Protein AF-A0A9X9BPN7-F1 (afdb_monomer_lite)

pLDDT: mean 73.6, std 15.66, range [36.66, 94.0]

Structure (mmCIF, N/CA/C/O backbone):
data_AF-A0A9X9BPN7-F1
#
_entry.id   AF-A0A9X9BPN7-F1
#
loop_
_atom_site.group_PDB
_atom_site.id
_atom_site.type_symbol
_atom_site.label_atom_id
_atom_site.label_alt_id
_atom_site.label_comp_id
_atom_site.label_asym_id
_atom_site.label_entity_id
_atom_site.label_seq_id
_atom_site.pdbx_PDB_ins_code
_atom_site.Cartn_x
_atom_site.Cartn_y
_atom_site.Cartn_z
_atom_site.occupancy
_atom_site.B_iso_or_equiv
_atom_site.auth_seq_id
_atom_site.auth_comp_id
_atom_site.auth_asym_id
_atom_site.auth_atom_id
_atom_site.pdbx_PDB_model_num
ATOM 1 N N . MET A 1 1 ? 20.445 16.554 -25.442 1.00 36.66 1 MET A N 1
ATOM 2 C CA . MET A 1 1 ? 20.450 15.099 -25.168 1.00 36.66 1 MET A CA 1
ATOM 3 C C . MET A 1 1 ? 19.023 14.685 -24.838 1.00 36.66 1 MET A C 1
ATOM 5 O O . MET A 1 1 ? 18.422 15.382 -24.028 1.00 36.66 1 MET A O 1
ATOM 9 N N . PRO A 1 2 ? 18.430 13.659 -25.471 1.00 40.34 2 PRO A N 1
ATOM 10 C CA . PRO A 1 2 ? 17.093 13.223 -25.084 1.00 40.34 2 PRO A CA 1
ATOM 11 C C . PRO A 1 2 ? 17.157 12.699 -23.647 1.00 40.34 2 PRO A C 1
ATOM 13 O O . PRO A 1 2 ? 18.013 11.876 -23.329 1.00 40.34 2 PRO A O 1
ATOM 16 N N . ALA A 1 3 ? 16.292 13.214 -22.772 1.00 48.56 3 ALA A N 1
ATOM 17 C CA . ALA A 1 3 ? 16.166 12.724 -21.407 1.00 48.56 3 ALA A CA 1
ATOM 18 C C . ALA A 1 3 ? 15.900 11.212 -21.460 1.00 48.56 3 ALA A C 1
ATOM 20 O O . ALA A 1 3 ? 14.893 10.778 -22.027 1.00 48.56 3 ALA A O 1
ATOM 21 N N . ASN A 1 4 ? 16.832 10.409 -20.939 1.00 60.38 4 ASN A N 1
ATOM 22 C CA . ASN A 1 4 ? 16.672 8.962 -20.865 1.00 60.38 4 ASN A CA 1
ATOM 23 C C . ASN A 1 4 ? 15.369 8.675 -20.115 1.00 60.38 4 ASN A C 1
ATOM 25 O O . ASN A 1 4 ? 15.245 9.011 -18.939 1.00 60.38 4 ASN A O 1
ATOM 29 N N . LYS A 1 5 ? 14.376 8.107 -20.811 1.00 62.16 5 LYS A N 1
ATOM 30 C CA . LYS A 1 5 ? 13.121 7.696 -20.174 1.00 62.16 5 LYS A CA 1
ATOM 31 C C . LYS A 1 5 ? 13.469 6.727 -19.034 1.00 62.16 5 LYS A C 1
ATOM 33 O O . LYS A 1 5 ? 14.235 5.794 -19.297 1.00 62.16 5 LYS A O 1
ATOM 38 N N . PRO A 1 6 ? 12.948 6.941 -17.814 1.00 66.62 6 PRO A N 1
ATOM 39 C CA . PRO A 1 6 ? 13.287 6.108 -16.671 1.00 66.62 6 PRO A CA 1
ATOM 40 C C . PRO A 1 6 ? 12.931 4.641 -16.940 1.00 66.62 6 PRO A C 1
ATOM 42 O O . PRO A 1 6 ? 11.978 4.329 -17.661 1.00 66.62 6 PRO A O 1
ATOM 45 N N . THR A 1 7 ? 13.736 3.725 -16.405 1.00 73.38 7 THR A N 1
ATOM 46 C CA . THR A 1 7 ? 13.425 2.290 -16.447 1.00 73.38 7 THR A CA 1
ATOM 47 C C . THR A 1 7 ? 12.286 1.968 -15.475 1.00 73.38 7 THR A C 1
ATOM 49 O O . THR A 1 7 ? 12.053 2.709 -14.523 1.00 73.38 7 THR A O 1
ATOM 52 N N . ALA A 1 8 ? 11.598 0.836 -15.672 1.00 73.12 8 ALA A N 1
ATOM 53 C CA . ALA A 1 8 ? 10.559 0.367 -14.742 1.00 73.12 8 ALA A CA 1
ATOM 54 C C . ALA A 1 8 ? 11.081 0.285 -13.296 1.00 73.12 8 ALA A C 1
ATOM 56 O O . ALA A 1 8 ? 10.390 0.640 -12.351 1.00 73.12 8 ALA A O 1
ATOM 57 N N . GLU A 1 9 ? 12.345 -0.110 -13.135 1.00 75.31 9 GLU A N 1
ATOM 58 C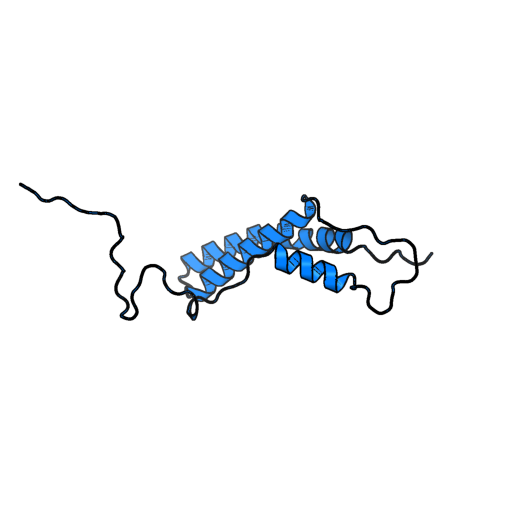 CA . GLU A 1 9 ? 13.014 -0.183 -11.837 1.00 75.31 9 GLU A CA 1
ATOM 59 C C . GLU A 1 9 ? 13.142 1.187 -11.173 1.00 75.31 9 GLU A C 1
ATOM 61 O O . GLU A 1 9 ? 12.859 1.344 -9.987 1.00 75.31 9 GLU A O 1
ATOM 66 N N . GLN A 1 10 ? 13.549 2.195 -11.947 1.00 76.44 10 GLN A N 1
ATOM 67 C CA . GLN A 1 10 ? 13.669 3.563 -11.463 1.00 76.44 10 GLN A CA 1
ATOM 68 C C . GLN A 1 10 ? 12.298 4.127 -11.080 1.00 76.44 10 GLN A C 1
ATOM 70 O O . GLN A 1 10 ? 12.174 4.717 -10.009 1.00 76.44 10 GLN A O 1
ATOM 75 N N . GLU A 1 11 ? 11.263 3.898 -11.894 1.00 80.56 11 GLU A N 1
ATOM 76 C CA . GLU A 1 11 ? 9.893 4.320 -11.573 1.00 80.56 11 GLU A CA 1
ATOM 77 C C . GLU A 1 11 ? 9.371 3.649 -10.293 1.00 80.56 11 GLU A C 1
ATOM 79 O O . GLU A 1 11 ? 8.850 4.334 -9.409 1.00 80.56 11 GLU A O 1
ATOM 84 N N . LEU A 1 12 ? 9.580 2.337 -10.135 1.00 82.25 12 LEU A N 1
ATOM 85 C CA . LEU A 1 12 ? 9.167 1.595 -8.942 1.00 82.25 12 LEU A CA 1
ATOM 86 C C . LEU A 1 12 ? 9.907 2.072 -7.684 1.00 82.25 12 LEU A C 1
ATOM 88 O O . LEU A 1 12 ? 9.266 2.344 -6.668 1.00 82.25 12 LEU A O 1
ATOM 92 N N . ARG A 1 13 ? 11.228 2.282 -7.747 1.00 83.06 13 ARG A N 1
ATOM 93 C CA . ARG A 1 13 ? 12.016 2.805 -6.613 1.00 83.06 13 ARG A CA 1
ATOM 94 C C . ARG A 1 13 ? 11.618 4.228 -6.218 1.00 83.06 13 ARG A C 1
ATOM 96 O O . ARG A 1 13 ? 11.564 4.541 -5.025 1.00 83.06 13 ARG A O 1
ATOM 103 N N . ILE A 1 14 ? 11.328 5.092 -7.194 1.00 84.56 14 ILE A N 1
ATOM 104 C CA . ILE A 1 14 ? 10.810 6.444 -6.934 1.00 84.56 14 ILE A CA 1
ATOM 105 C C . ILE A 1 14 ? 9.448 6.338 -6.241 1.00 84.56 14 ILE A C 1
ATOM 107 O O . ILE A 1 14 ? 9.239 6.982 -5.209 1.00 84.56 14 ILE A O 1
ATOM 111 N N . SER A 1 15 ? 8.564 5.473 -6.749 1.00 84.06 15 SER A N 1
ATOM 112 C CA . SER A 1 15 ? 7.230 5.256 -6.186 1.00 84.06 15 SER A CA 1
ATOM 113 C C . SER A 1 15 ? 7.268 4.719 -4.752 1.00 84.06 15 SER A C 1
ATOM 115 O O . SER A 1 15 ? 6.463 5.145 -3.940 1.00 84.06 15 SER A O 1
ATOM 117 N N . ALA A 1 16 ? 8.249 3.895 -4.375 1.00 87.69 16 ALA A N 1
ATOM 118 C CA . ALA A 1 16 ? 8.359 3.328 -3.026 1.00 87.69 16 ALA A CA 1
ATOM 119 C C . ALA A 1 16 ? 8.530 4.384 -1.913 1.00 87.69 16 ALA A C 1
ATOM 121 O O . ALA A 1 16 ? 8.167 4.165 -0.755 1.00 87.69 16 ALA A O 1
ATOM 122 N N . THR A 1 17 ? 9.091 5.552 -2.243 1.00 87.38 17 THR A N 1
ATOM 123 C CA . THR A 1 17 ? 9.411 6.600 -1.263 1.00 87.38 17 THR A CA 1
ATOM 124 C C . THR A 1 17 ? 8.175 7.220 -0.593 1.00 87.38 17 THR A C 1
ATOM 126 O O . THR A 1 17 ? 8.157 7.268 0.640 1.00 87.38 17 THR A O 1
ATOM 129 N N . PRO A 1 18 ? 7.147 7.701 -1.323 1.00 90.38 18 PRO A N 1
ATOM 130 C CA . PRO A 1 18 ? 5.913 8.180 -0.702 1.00 90.38 18 PRO A CA 1
ATOM 131 C C . PRO A 1 18 ? 5.182 7.088 0.091 1.00 90.38 18 PRO A C 1
ATOM 133 O O . PRO A 1 18 ? 4.730 7.377 1.196 1.00 90.38 18 PRO A O 1
ATOM 136 N N . TYR A 1 19 ? 5.142 5.837 -0.387 1.00 89.94 19 TYR A N 1
ATOM 137 C CA . TYR A 1 19 ? 4.502 4.736 0.353 1.00 89.94 19 TYR A CA 1
ATOM 138 C C . TYR A 1 19 ? 5.172 4.490 1.704 1.00 89.94 19 TYR A C 1
ATOM 140 O O . TYR A 1 19 ? 4.490 4.428 2.723 1.00 89.94 19 TYR A O 1
ATOM 148 N N . ARG A 1 20 ? 6.510 4.483 1.757 1.00 90.50 20 ARG A N 1
ATOM 149 C CA . ARG A 1 20 ? 7.240 4.363 3.027 1.00 90.50 20 ARG A CA 1
ATOM 150 C C . ARG A 1 20 ? 6.907 5.488 4.013 1.00 90.50 20 ARG A C 1
ATOM 152 O O . ARG A 1 20 ? 6.848 5.242 5.213 1.00 90.50 20 ARG A O 1
ATOM 159 N N . LYS A 1 21 ? 6.702 6.716 3.524 1.00 90.38 21 LYS A N 1
ATOM 160 C CA . LYS A 1 21 ? 6.307 7.860 4.366 1.00 90.38 21 LYS A CA 1
ATOM 161 C C . LYS A 1 21 ? 4.857 7.757 4.854 1.00 90.38 21 LYS A C 1
ATOM 163 O O . LYS A 1 21 ? 4.557 8.293 5.913 1.00 90.38 21 LYS A O 1
ATOM 168 N N . ALA A 1 22 ? 3.988 7.078 4.106 1.00 90.25 22 ALA A N 1
ATOM 169 C CA . ALA A 1 22 ? 2.570 6.931 4.423 1.00 90.25 22 ALA A CA 1
ATOM 170 C C . ALA A 1 22 ? 2.267 5.842 5.469 1.00 90.25 22 ALA A C 1
ATOM 172 O O . ALA A 1 22 ? 1.233 5.931 6.121 1.00 90.25 22 ALA A O 1
ATOM 173 N N . ILE A 1 23 ? 3.155 4.856 5.676 1.00 91.12 23 ILE A N 1
ATOM 174 C CA . ILE A 1 23 ? 2.918 3.731 6.608 1.00 91.12 23 ILE A CA 1
ATOM 175 C C . ILE A 1 23 ? 2.567 4.220 8.019 1.00 91.12 23 ILE A C 1
ATOM 177 O O . ILE A 1 23 ? 1.526 3.848 8.548 1.00 91.12 23 ILE A O 1
ATOM 181 N N . LYS A 1 24 ? 3.395 5.089 8.611 1.00 91.50 24 LYS A N 1
ATOM 182 C CA . LYS A 1 24 ? 3.184 5.560 9.988 1.00 91.50 24 LYS A CA 1
ATOM 183 C C . LYS A 1 24 ? 1.869 6.354 10.151 1.00 91.50 24 LYS A C 1
ATOM 185 O O . LYS A 1 24 ? 1.105 6.012 11.048 1.00 91.50 24 LYS A O 1
ATOM 190 N N . PRO A 1 25 ? 1.544 7.339 9.287 1.00 93.75 25 PRO A N 1
ATOM 191 C CA . PRO A 1 25 ? 0.230 7.985 9.309 1.00 93.75 25 PRO A CA 1
ATOM 192 C C . PRO A 1 25 ? -0.946 7.008 9.182 1.00 93.75 25 PRO A C 1
ATOM 194 O O . PRO A 1 25 ? -1.947 7.172 9.870 1.00 93.75 25 PRO A O 1
ATOM 197 N N . LEU A 1 26 ? -0.838 5.980 8.332 1.00 92.75 26 LEU A N 1
ATOM 198 C CA . LEU A 1 26 ? -1.897 4.979 8.172 1.00 92.75 26 LEU A CA 1
ATOM 199 C C . LEU A 1 26 ? -2.072 4.117 9.432 1.00 92.75 26 LEU A C 1
ATOM 201 O O . LEU A 1 26 ? -3.203 3.833 9.819 1.00 92.75 26 LEU A O 1
ATOM 205 N N . GLU A 1 27 ? -0.979 3.741 10.098 1.00 92.19 27 GLU A N 1
ATOM 206 C CA . GLU A 1 27 ? -1.020 3.026 11.381 1.00 92.19 27 GLU A CA 1
ATOM 207 C C . GLU A 1 27 ? -1.662 3.889 12.484 1.00 92.19 27 GLU A C 1
ATOM 209 O O . GLU A 1 27 ? -2.508 3.406 13.237 1.00 92.19 27 GLU A O 1
ATOM 214 N N . GLU A 1 28 ? -1.348 5.186 12.540 1.00 94.00 28 GLU A N 1
ATOM 215 C CA . GLU A 1 28 ? -1.990 6.134 13.463 1.00 94.00 28 GLU A CA 1
ATOM 216 C C . GLU A 1 28 ? -3.496 6.292 13.173 1.00 94.00 28 GLU A C 1
ATOM 218 O O . GLU A 1 28 ? -4.315 6.308 14.099 1.00 94.00 28 GLU A O 1
ATOM 223 N N . MET A 1 29 ? -3.883 6.343 11.893 1.00 92.19 29 MET A N 1
ATOM 224 C CA . MET A 1 29 ? -5.289 6.361 11.475 1.00 92.19 29 MET A CA 1
ATOM 225 C C . MET A 1 29 ? -6.023 5.079 11.873 1.00 92.19 29 MET A C 1
ATOM 227 O O . MET A 1 29 ? -7.156 5.162 12.342 1.00 92.19 29 MET A O 1
ATOM 231 N N . LEU A 1 30 ? -5.389 3.910 11.736 1.00 92.06 30 LEU A N 1
ATOM 232 C CA . LEU A 1 30 ? -5.964 2.629 12.150 1.00 92.06 30 LEU A CA 1
ATOM 233 C C . LEU A 1 30 ? -6.246 2.608 13.657 1.00 92.06 30 LEU A C 1
ATOM 235 O O . LEU A 1 30 ? -7.351 2.259 14.071 1.00 92.06 30 LEU A O 1
ATOM 239 N N . VAL A 1 31 ? -5.289 3.051 14.479 1.00 93.94 31 VAL A N 1
ATOM 240 C CA . VAL A 1 31 ? -5.473 3.151 15.937 1.00 93.94 31 VAL A CA 1
ATOM 241 C C . VAL A 1 31 ? -6.631 4.092 16.282 1.00 93.94 31 VAL A C 1
ATOM 243 O O . VAL A 1 31 ? -7.457 3.772 17.140 1.00 93.94 31 VAL A O 1
ATOM 246 N N . SER A 1 32 ? -6.728 5.235 15.599 1.00 92.19 32 SER A N 1
ATOM 247 C CA . SER A 1 32 ? -7.834 6.178 15.789 1.00 92.19 32 SER A CA 1
ATOM 248 C C . SER A 1 32 ? -9.184 5.577 15.382 1.00 92.19 32 SER A C 1
ATOM 250 O O . SER A 1 32 ? -10.147 5.670 16.142 1.00 92.19 32 SER A O 1
ATOM 252 N N . ALA A 1 33 ? -9.250 4.898 14.234 1.00 90.94 33 ALA A N 1
ATOM 253 C CA . ALA A 1 33 ? -10.459 4.250 13.729 1.00 90.94 33 ALA A CA 1
ATOM 254 C C . ALA A 1 33 ? -10.969 3.159 14.684 1.00 90.94 33 ALA A C 1
ATOM 256 O O . ALA A 1 33 ? -12.168 3.102 14.961 1.00 90.94 33 ALA A O 1
ATOM 257 N N . ILE A 1 34 ? -10.063 2.348 15.243 1.00 90.31 34 ILE A N 1
ATOM 258 C CA . ILE A 1 34 ? -10.390 1.340 16.262 1.00 90.31 34 ILE A CA 1
ATOM 259 C C . ILE A 1 34 ? -10.923 2.019 17.529 1.00 90.31 34 ILE A C 1
ATOM 261 O O . ILE A 1 34 ? -11.976 1.639 18.036 1.00 90.31 34 ILE A O 1
ATOM 265 N N . ARG A 1 35 ? -10.240 3.062 18.023 1.00 93.62 35 ARG A N 1
ATOM 266 C CA . ARG A 1 35 ? -10.647 3.789 19.238 1.00 93.62 35 ARG A CA 1
ATOM 267 C C . ARG A 1 35 ? -12.010 4.470 19.092 1.00 93.62 35 ARG A C 1
ATOM 269 O O . ARG A 1 35 ? -12.770 4.527 20.054 1.00 93.62 35 ARG A O 1
ATOM 276 N N . CYS A 1 36 ? -12.304 5.004 17.911 1.00 93.38 36 CYS A N 1
ATOM 277 C CA . CYS A 1 36 ? -13.556 5.692 17.600 1.00 93.38 36 CYS A CA 1
ATOM 278 C C . CYS A 1 36 ? -14.691 4.738 17.192 1.00 93.38 36 CYS A C 1
ATOM 280 O O . CYS A 1 36 ? -15.798 5.208 16.941 1.00 93.38 36 CYS A O 1
ATOM 282 N N . GLY A 1 37 ? -14.438 3.426 17.107 1.00 90.56 37 GLY A N 1
ATOM 283 C CA . GLY A 1 37 ? -15.456 2.436 16.753 1.00 90.56 37 GLY A CA 1
ATOM 284 C C . GLY A 1 37 ? -15.956 2.559 15.312 1.00 90.56 37 GLY A C 1
ATOM 285 O O . GLY A 1 37 ? -17.152 2.422 15.061 1.00 90.56 37 GLY A O 1
ATOM 286 N N . TYR A 1 38 ? -15.066 2.859 14.362 1.00 91.25 38 TYR A N 1
ATOM 287 C CA . TYR A 1 38 ? -15.431 2.914 12.945 1.00 91.25 38 TYR A CA 1
ATOM 288 C C . TYR A 1 38 ? -15.903 1.540 12.437 1.00 91.25 38 TYR A C 1
ATOM 290 O O . TYR A 1 38 ? -15.553 0.512 13.021 1.00 91.25 38 TYR A O 1
ATOM 298 N N . PRO A 1 39 ? -16.682 1.491 11.338 1.00 91.31 39 PRO A N 1
ATOM 299 C CA . PRO A 1 39 ? -17.157 0.230 10.781 1.00 91.31 39 PRO A CA 1
ATOM 300 C C . PRO A 1 39 ? -16.016 -0.761 10.516 1.00 91.31 39 PRO A C 1
ATOM 302 O O . PRO A 1 39 ? -14.967 -0.386 9.992 1.00 91.31 39 PRO A O 1
ATOM 305 N N . GLU A 1 40 ? -16.251 -2.042 10.801 1.00 85.62 40 GLU A N 1
ATOM 306 C CA . GLU A 1 40 ? -15.260 -3.122 10.650 1.00 85.62 40 GLU A CA 1
ATOM 307 C C . GLU A 1 40 ? -14.685 -3.199 9.222 1.00 85.62 40 GLU A C 1
ATOM 309 O O . GLU A 1 40 ? -13.497 -3.438 9.019 1.00 85.62 40 GLU A O 1
ATOM 314 N N . GLU A 1 41 ? -15.508 -2.922 8.206 1.00 86.31 41 GLU A N 1
ATOM 315 C CA . GLU A 1 41 ? -15.067 -2.856 6.809 1.00 86.31 41 GLU A CA 1
ATOM 316 C C . GLU A 1 41 ? -14.021 -1.756 6.578 1.00 86.31 41 GLU A C 1
ATOM 318 O O . GLU A 1 41 ? -13.039 -1.985 5.873 1.00 86.31 41 GLU A O 1
ATOM 323 N N . HIS A 1 42 ? -14.180 -0.597 7.223 1.00 88.50 42 HIS A N 1
ATOM 324 C CA . HIS A 1 42 ? -13.226 0.503 7.129 1.00 88.50 42 HIS A CA 1
ATOM 325 C C . HIS A 1 42 ? -11.897 0.163 7.817 1.00 88.50 42 HIS A C 1
ATOM 327 O O . HIS A 1 42 ? -10.833 0.440 7.266 1.00 88.50 42 HIS A O 1
ATOM 333 N N . ILE A 1 43 ? -11.947 -0.494 8.979 1.00 89.19 43 ILE A N 1
ATOM 334 C CA . ILE A 1 43 ? -10.752 -0.972 9.694 1.00 89.19 43 ILE A CA 1
ATOM 335 C C . ILE A 1 43 ? -9.978 -1.965 8.814 1.00 89.19 43 ILE A C 1
ATOM 337 O O . ILE A 1 43 ? -8.789 -1.774 8.567 1.00 89.19 43 ILE A O 1
ATOM 341 N N . HIS A 1 44 ? -10.664 -2.951 8.227 1.00 87.62 44 HIS A N 1
ATOM 342 C CA . HIS A 1 44 ? -10.043 -3.913 7.311 1.00 87.62 44 HIS A CA 1
ATOM 343 C C . HIS A 1 44 ? -9.469 -3.270 6.038 1.00 87.62 44 HIS A C 1
ATOM 345 O O . HIS A 1 44 ? -8.479 -3.759 5.489 1.00 87.62 44 HIS A O 1
ATOM 351 N N . MET A 1 45 ? -10.088 -2.199 5.528 1.00 88.94 45 MET A N 1
ATOM 352 C CA . MET A 1 45 ? -9.525 -1.431 4.413 1.00 88.94 45 MET A CA 1
ATOM 353 C C . MET A 1 45 ? -8.222 -0.734 4.813 1.00 88.94 45 MET A C 1
ATOM 355 O O . MET A 1 45 ? -7.268 -0.764 4.038 1.00 88.94 45 MET A O 1
ATOM 359 N N . LEU A 1 46 ? -8.163 -0.136 6.008 1.00 89.94 46 LEU A N 1
ATOM 360 C CA . LEU A 1 46 ? -6.951 0.512 6.513 1.00 89.94 46 LEU A CA 1
ATOM 361 C C . LEU A 1 46 ? -5.819 -0.497 6.729 1.00 89.94 46 LEU A C 1
ATOM 363 O O . LEU A 1 46 ? -4.706 -0.254 6.271 1.00 89.94 46 LEU A O 1
ATOM 367 N N . GLU A 1 47 ? -6.103 -1.651 7.335 1.00 89.25 47 GLU A N 1
ATOM 368 C CA . GLU A 1 47 ? -5.130 -2.745 7.474 1.00 89.25 47 GLU A CA 1
ATOM 369 C C . GLU A 1 47 ? -4.586 -3.188 6.114 1.00 89.25 47 GLU A C 1
ATOM 371 O O . GLU A 1 47 ? -3.377 -3.301 5.920 1.00 89.25 47 GLU A O 1
ATOM 376 N N . HIS A 1 48 ? -5.473 -3.375 5.134 1.00 89.88 48 HIS A N 1
ATOM 377 C CA . HIS A 1 48 ? -5.060 -3.746 3.790 1.00 89.88 48 HIS A CA 1
ATOM 378 C C . HIS A 1 48 ? -4.175 -2.681 3.129 1.00 89.88 48 HIS A C 1
ATOM 380 O O . HIS A 1 48 ? -3.162 -3.016 2.518 1.00 89.88 48 HIS A O 1
ATOM 386 N N . LEU A 1 49 ? -4.530 -1.401 3.262 1.00 89.88 49 LEU A N 1
ATOM 387 C CA . LEU A 1 49 ? -3.735 -0.292 2.731 1.00 89.88 49 LEU A CA 1
ATOM 388 C C . LEU A 1 49 ? -2.343 -0.227 3.367 1.00 89.88 49 LEU A C 1
ATOM 390 O O . LEU A 1 49 ? -1.375 0.062 2.664 1.00 89.88 49 LEU A O 1
ATOM 394 N N . ILE A 1 50 ? -2.227 -0.526 4.664 1.00 90.81 50 ILE A N 1
ATOM 395 C CA . ILE A 1 50 ? -0.937 -0.609 5.361 1.00 90.81 50 ILE A CA 1
ATOM 396 C C . ILE A 1 50 ? -0.084 -1.738 4.773 1.00 90.81 50 ILE A C 1
ATOM 398 O O . ILE A 1 50 ? 1.084 -1.511 4.461 1.00 90.81 50 ILE A O 1
ATOM 402 N N . GLU A 1 51 ? -0.658 -2.925 4.565 1.00 89.00 51 GLU A N 1
ATOM 403 C CA . GLU A 1 51 ? 0.055 -4.066 3.973 1.00 89.00 51 GLU A CA 1
ATOM 404 C C . GLU A 1 51 ? 0.508 -3.785 2.533 1.00 89.00 51 GLU A C 1
ATOM 406 O O . GLU A 1 51 ? 1.656 -4.053 2.174 1.00 89.00 51 GLU A O 1
ATOM 411 N N . VAL A 1 52 ? -0.344 -3.156 1.716 1.00 89.19 52 VAL A N 1
ATOM 412 C CA . VAL A 1 52 ? 0.042 -2.697 0.372 1.00 89.19 52 VAL A CA 1
ATOM 413 C C . VAL A 1 52 ? 1.176 -1.675 0.456 1.00 89.19 52 VAL A C 1
ATOM 415 O O . VAL A 1 52 ? 2.154 -1.781 -0.282 1.00 89.19 52 VAL A O 1
ATOM 418 N N . ALA A 1 53 ? 1.093 -0.703 1.367 1.00 88.69 53 ALA A N 1
ATOM 419 C CA . ALA A 1 53 ? 2.128 0.315 1.516 1.00 88.69 53 ALA A CA 1
ATOM 420 C C . ALA A 1 53 ? 3.475 -0.269 1.964 1.00 88.69 53 ALA A C 1
ATOM 422 O O . ALA A 1 53 ? 4.516 0.163 1.465 1.00 88.69 53 ALA A O 1
ATOM 423 N N . LYS A 1 54 ? 3.463 -1.272 2.850 1.00 89.06 54 LYS A N 1
ATOM 424 C CA . LYS A 1 54 ? 4.654 -2.031 3.255 1.00 89.06 54 LYS A CA 1
ATOM 425 C C . LYS A 1 54 ? 5.252 -2.784 2.065 1.00 89.06 54 LYS A C 1
ATOM 427 O O . LYS A 1 54 ? 6.427 -2.579 1.770 1.00 89.06 54 LYS A O 1
ATOM 432 N N . ALA A 1 55 ? 4.440 -3.538 1.322 1.00 86.12 55 ALA A N 1
ATOM 433 C CA . ALA A 1 55 ? 4.887 -4.282 0.143 1.00 86.12 55 ALA A CA 1
ATOM 434 C C . ALA A 1 55 ? 5.495 -3.371 -0.941 1.00 86.12 55 ALA A C 1
ATOM 436 O O . ALA A 1 55 ? 6.559 -3.662 -1.483 1.00 86.12 55 ALA A O 1
ATOM 437 N N . VAL A 1 56 ? 4.875 -2.220 -1.225 1.00 86.38 56 VAL A N 1
ATOM 438 C CA . VAL A 1 56 ? 5.404 -1.257 -2.208 1.00 86.38 56 VAL A CA 1
ATOM 439 C C . VAL A 1 56 ? 6.678 -0.572 -1.702 1.00 86.38 56 VAL A C 1
ATOM 441 O O . VAL A 1 56 ? 7.587 -0.291 -2.484 1.00 86.38 56 VAL A O 1
ATOM 444 N N . ALA A 1 57 ? 6.791 -0.315 -0.395 1.00 86.81 57 ALA A N 1
ATOM 445 C CA . ALA A 1 57 ? 8.001 0.261 0.186 1.00 86.81 57 ALA A CA 1
ATOM 446 C C . ALA A 1 57 ? 9.229 -0.661 0.033 1.00 86.81 57 ALA A C 1
ATOM 448 O O . ALA A 1 57 ? 10.352 -0.158 -0.088 1.00 86.81 57 ALA A O 1
ATOM 449 N N . GLU A 1 58 ? 9.031 -1.983 -0.021 1.00 85.44 58 GLU A N 1
ATOM 450 C CA . GLU A 1 58 ? 10.105 -2.965 -0.237 1.00 85.44 58 GLU A CA 1
ATOM 451 C C . GLU A 1 58 ? 10.762 -2.866 -1.620 1.00 85.44 58 GLU A C 1
ATOM 453 O O . GLU A 1 58 ? 11.923 -3.254 -1.767 1.00 85.44 58 GLU A O 1
ATOM 458 N N . PHE A 1 59 ? 10.099 -2.273 -2.623 1.00 82.94 59 PHE A N 1
ATOM 459 C CA . PHE A 1 59 ? 10.688 -2.056 -3.955 1.00 82.94 59 PHE A CA 1
ATOM 460 C C . PHE A 1 59 ? 11.949 -1.185 -3.934 1.00 82.94 59 PHE A C 1
ATOM 462 O O . PHE A 1 59 ? 12.694 -1.144 -4.911 1.00 82.94 59 PHE A O 1
ATOM 469 N N . LYS A 1 60 ? 12.215 -0.480 -2.828 1.00 75.94 60 LYS A N 1
ATOM 470 C CA . LYS A 1 60 ? 13.444 0.298 -2.649 1.00 75.94 60 LYS A CA 1
ATOM 471 C C . LYS A 1 60 ? 14.672 -0.570 -2.357 1.00 75.94 60 LYS A C 1
ATOM 473 O O . LYS A 1 60 ? 15.784 -0.141 -2.656 1.00 75.94 60 LYS A O 1
ATOM 478 N N . THR A 1 61 ? 14.483 -1.725 -1.725 1.00 70.44 61 THR A N 1
ATOM 479 C CA . THR A 1 61 ? 15.568 -2.549 -1.163 1.00 70.44 61 THR A CA 1
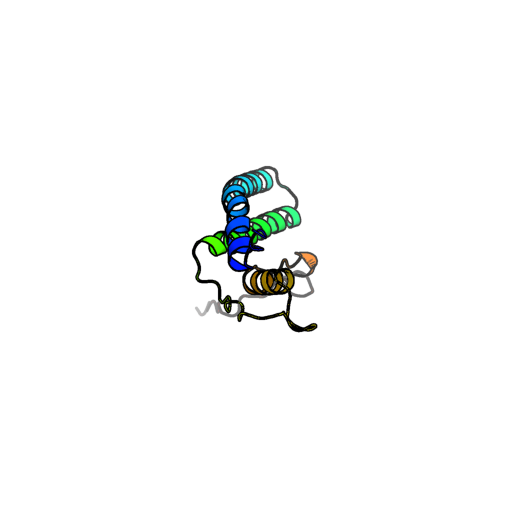ATOM 480 C C . THR A 1 61 ? 15.664 -3.938 -1.775 1.00 70.44 61 THR A C 1
ATOM 482 O O . THR A 1 61 ? 16.711 -4.562 -1.651 1.00 70.44 61 THR A O 1
ATOM 485 N N . ARG A 1 62 ? 14.599 -4.436 -2.409 1.00 69.38 62 ARG A N 1
ATOM 486 C CA . ARG A 1 62 ? 14.603 -5.740 -3.077 1.00 69.38 62 ARG A CA 1
ATOM 487 C C . ARG A 1 62 ? 15.206 -5.670 -4.475 1.00 69.38 62 ARG A C 1
ATOM 489 O O . ARG A 1 62 ? 14.979 -4.706 -5.207 1.00 69.38 62 ARG A O 1
ATOM 496 N N . ASP A 1 63 ? 15.879 -6.751 -4.857 1.00 65.19 63 ASP A N 1
ATOM 497 C CA . ASP A 1 63 ? 16.226 -7.011 -6.249 1.00 65.19 63 ASP A CA 1
ATOM 498 C C . ASP A 1 63 ? 14.940 -7.289 -7.030 1.00 65.19 63 ASP A C 1
ATOM 500 O O . ASP A 1 63 ? 14.261 -8.300 -6.834 1.00 65.19 63 ASP A O 1
ATOM 504 N N . LEU A 1 64 ? 14.566 -6.338 -7.883 1.00 66.50 64 LEU A N 1
ATOM 505 C CA . LEU A 1 64 ? 13.404 -6.469 -8.749 1.00 66.50 64 LEU A CA 1
ATOM 506 C C . LEU A 1 64 ? 13.806 -7.306 -9.974 1.00 66.50 64 LEU A C 1
ATOM 508 O O . LEU A 1 64 ? 14.836 -7.009 -10.582 1.00 66.50 64 LEU A O 1
ATOM 512 N N . PRO A 1 65 ? 13.016 -8.320 -10.380 1.00 63.69 65 PRO A N 1
ATOM 513 C CA . PRO A 1 65 ? 13.322 -9.176 -11.527 1.00 63.69 65 PRO A CA 1
ATOM 514 C C . PRO A 1 65 ? 13.089 -8.424 -12.850 1.00 63.69 65 PRO A C 1
ATOM 516 O O . PRO A 1 65 ? 12.181 -8.724 -13.622 1.00 63.69 65 PRO A O 1
ATOM 519 N N . ILE A 1 66 ? 13.889 -7.391 -13.108 1.00 63.34 66 ILE A N 1
ATOM 520 C CA . ILE A 1 66 ? 13.739 -6.503 -14.258 1.00 63.34 66 ILE A CA 1
ATOM 521 C C . ILE A 1 66 ? 14.819 -6.847 -15.270 1.00 63.34 66 ILE A C 1
ATOM 523 O O . ILE A 1 66 ? 15.996 -6.547 -15.093 1.00 63.34 66 ILE A O 1
ATOM 527 N N . VAL A 1 67 ? 14.401 -7.462 -16.376 1.00 60.31 67 VAL A N 1
ATOM 528 C CA . VAL A 1 67 ? 15.300 -7.725 -17.503 1.00 60.31 67 VAL A CA 1
ATOM 529 C C . VAL A 1 67 ? 15.705 -6.382 -18.131 1.00 60.31 67 VAL A C 1
ATOM 531 O O . VAL A 1 67 ? 14.816 -5.634 -18.571 1.00 60.31 67 VAL A O 1
ATOM 534 N N . PRO A 1 68 ? 17.011 -6.055 -18.205 1.00 60.03 68 PRO A N 1
ATOM 535 C CA . PRO A 1 68 ? 17.476 -4.817 -18.817 1.00 60.03 68 PRO A CA 1
ATOM 536 C C . PRO A 1 68 ? 17.025 -4.740 -20.281 1.00 60.03 68 PRO A C 1
ATOM 538 O O . PRO A 1 68 ? 16.984 -5.741 -21.000 1.00 60.03 68 PRO A O 1
ATOM 541 N N . ARG A 1 69 ? 16.649 -3.538 -20.738 1.00 60.12 69 ARG A N 1
ATOM 542 C CA . ARG A 1 69 ? 16.236 -3.327 -22.133 1.00 60.12 69 ARG A CA 1
ATOM 543 C C . ARG A 1 69 ? 17.388 -3.697 -23.069 1.00 60.12 69 ARG A C 1
ATOM 545 O O . ARG A 1 69 ? 18.466 -3.118 -22.966 1.00 60.12 69 ARG A O 1
ATOM 552 N N . LYS A 1 70 ? 17.139 -4.607 -24.016 1.00 58.41 70 LYS A N 1
ATOM 553 C CA . LYS A 1 70 ? 18.050 -4.820 -25.147 1.00 58.41 70 LYS A CA 1
ATOM 554 C C . LYS A 1 70 ? 18.124 -3.529 -25.968 1.00 58.41 70 LYS A C 1
ATOM 556 O O . LYS A 1 70 ? 17.099 -2.889 -26.205 1.00 58.41 70 LYS A O 1
ATOM 561 N N . SER A 1 71 ? 19.328 -3.137 -26.374 1.00 51.09 71 SER A N 1
ATOM 562 C CA . SER A 1 71 ? 19.544 -1.985 -27.250 1.00 51.09 71 SER A CA 1
ATOM 563 C C . SER A 1 71 ? 18.873 -2.235 -28.606 1.00 51.09 71 SER A C 1
ATOM 565 O O . SER A 1 71 ? 19.147 -3.226 -29.276 1.00 51.09 71 SER A O 1
ATOM 567 N N . GLY A 1 72 ? 17.945 -1.359 -28.999 1.00 63.41 72 GLY A N 1
ATOM 568 C CA . GLY A 1 72 ? 17.207 -1.479 -30.258 1.00 63.41 72 GLY A CA 1
ATOM 569 C C . GLY A 1 72 ? 15.869 -0.742 -30.248 1.00 63.41 72 GLY A C 1
ATOM 570 O O . GLY A 1 72 ? 15.399 -0.279 -29.206 1.00 63.41 72 GLY A O 1
ATOM 571 N N . ARG A 1 73 ? 15.242 -0.620 -31.426 1.00 59.47 73 ARG A N 1
ATOM 572 C CA . ARG A 1 73 ? 13.862 -0.130 -31.542 1.00 59.47 73 ARG A CA 1
ATOM 573 C C . ARG A 1 73 ? 12.929 -1.174 -30.905 1.00 59.47 73 ARG A C 1
ATOM 575 O O . ARG A 1 73 ? 13.011 -2.332 -31.313 1.00 59.47 73 ARG A O 1
ATOM 582 N N . PRO A 1 74 ? 12.057 -0.797 -29.949 1.00 62.69 74 PRO A N 1
ATOM 583 C CA . PRO A 1 74 ? 11.058 -1.713 -29.405 1.00 62.69 74 PRO A CA 1
ATOM 584 C C . PRO A 1 74 ? 10.219 -2.297 -30.541 1.00 62.69 74 PRO A C 1
ATOM 586 O O . PRO A 1 74 ? 9.825 -1.561 -31.455 1.00 62.69 74 PRO A O 1
ATOM 589 N N . ARG A 1 75 ? 9.953 -3.602 -30.500 1.00 67.06 75 ARG A N 1
ATOM 590 C CA . ARG A 1 75 ? 8.977 -4.216 -31.401 1.00 67.06 75 ARG A CA 1
ATOM 591 C C . ARG A 1 75 ? 7.593 -3.663 -31.062 1.00 67.06 75 ARG A C 1
ATOM 593 O O . ARG A 1 75 ? 7.347 -3.235 -29.936 1.00 67.06 75 ARG A O 1
ATOM 600 N N . LYS A 1 76 ? 6.691 -3.645 -32.047 1.00 67.31 76 LYS A N 1
ATOM 601 C CA . LYS A 1 76 ? 5.332 -3.096 -31.892 1.00 67.31 76 LYS A CA 1
ATOM 602 C C . LYS A 1 76 ? 4.548 -3.780 -30.757 1.00 67.31 76 LYS A C 1
ATOM 604 O O . LYS A 1 76 ? 3.707 -3.130 -30.149 1.00 67.31 76 LYS A O 1
ATOM 609 N N . ASP A 1 77 ? 4.904 -5.026 -30.451 1.00 71.88 77 ASP A N 1
ATOM 610 C CA . ASP A 1 77 ? 4.243 -5.880 -29.460 1.00 71.88 77 ASP A CA 1
ATOM 611 C C . ASP A 1 77 ? 5.053 -6.050 -28.157 1.00 71.88 77 ASP A C 1
ATOM 613 O O . ASP A 1 77 ? 4.687 -6.855 -27.304 1.00 71.88 77 ASP A O 1
ATOM 617 N N . ASP A 1 78 ? 6.168 -5.324 -27.982 1.00 70.62 78 ASP A N 1
ATOM 618 C CA . ASP A 1 78 ? 6.940 -5.408 -26.737 1.00 70.62 78 ASP A CA 1
ATOM 619 C C . ASP A 1 78 ? 6.184 -4.720 -25.579 1.00 70.62 78 ASP A C 1
ATOM 621 O O . ASP A 1 78 ? 5.713 -3.587 -25.741 1.00 70.62 78 ASP A O 1
ATOM 625 N N . PRO A 1 79 ? 6.125 -5.336 -24.381 1.00 72.94 79 PRO A N 1
ATOM 626 C CA . PRO A 1 79 ? 5.428 -4.767 -23.231 1.00 72.94 79 PRO A CA 1
ATOM 627 C C . PRO A 1 79 ? 6.021 -3.415 -22.826 1.00 72.94 79 PRO A C 1
ATOM 629 O O . PRO A 1 79 ? 7.247 -3.230 -22.746 1.00 72.94 79 PRO A O 1
ATOM 632 N N . THR A 1 80 ? 5.142 -2.450 -22.546 1.00 77.56 80 THR A N 1
ATOM 633 C CA . THR A 1 80 ? 5.561 -1.105 -22.159 1.00 77.56 80 THR A CA 1
ATOM 634 C C . THR A 1 80 ? 6.138 -1.093 -20.740 1.00 77.56 80 THR A C 1
ATOM 636 O O . THR A 1 80 ? 5.966 -2.024 -19.955 1.00 77.56 80 THR A O 1
ATOM 639 N N . VAL A 1 81 ? 6.835 -0.010 -20.376 1.00 73.00 81 VAL A N 1
ATOM 640 C CA . VAL A 1 81 ? 7.337 0.189 -19.000 1.00 73.00 81 VAL A CA 1
ATOM 641 C C . VAL A 1 81 ? 6.187 0.124 -17.988 1.00 73.00 81 VAL A C 1
ATOM 643 O O . VAL A 1 81 ? 6.329 -0.508 -16.948 1.00 73.00 81 VAL A O 1
ATOM 646 N N . LYS A 1 82 ? 5.027 0.697 -18.338 1.00 78.94 82 LYS A N 1
ATOM 647 C CA . LYS A 1 82 ? 3.826 0.690 -17.496 1.00 78.94 82 LYS A CA 1
ATOM 648 C C . LYS A 1 82 ? 3.273 -0.717 -17.284 1.00 78.94 82 LYS A C 1
ATOM 650 O O . LYS A 1 82 ? 2.869 -1.029 -16.169 1.00 78.94 82 LYS A O 1
ATOM 655 N N . ASP A 1 83 ? 3.288 -1.551 -18.322 1.00 81.75 83 ASP A N 1
ATOM 656 C CA . ASP A 1 83 ? 2.801 -2.933 -18.234 1.00 81.75 83 ASP A CA 1
ATOM 657 C C . ASP A 1 83 ? 3.687 -3.753 -17.293 1.00 81.75 83 ASP A C 1
ATOM 659 O O . ASP A 1 83 ? 3.179 -4.432 -16.407 1.00 81.75 83 ASP A O 1
ATOM 663 N N . LYS A 1 84 ? 5.012 -3.585 -17.390 1.00 77.12 84 LYS A N 1
ATOM 664 C CA . LYS A 1 84 ? 5.962 -4.238 -16.477 1.00 77.12 84 LYS A CA 1
ATOM 665 C C . LYS A 1 84 ? 5.816 -3.763 -15.031 1.00 77.12 84 LYS A C 1
ATOM 667 O O . LYS A 1 84 ? 5.858 -4.577 -14.116 1.00 77.12 84 LYS A O 1
ATOM 672 N N . CYS A 1 85 ? 5.631 -2.460 -14.807 1.00 79.25 85 CYS A N 1
ATOM 673 C CA . CYS A 1 85 ? 5.370 -1.934 -13.464 1.00 79.25 85 CYS A CA 1
ATOM 674 C C . CYS A 1 85 ? 4.074 -2.513 -12.878 1.00 79.25 85 CYS A C 1
ATOM 676 O O . CYS A 1 85 ? 4.040 -2.839 -11.694 1.00 79.25 85 CYS A O 1
ATOM 678 N N . ARG A 1 86 ? 3.025 -2.666 -13.699 1.00 82.75 86 ARG A N 1
ATOM 679 C CA . ARG A 1 86 ? 1.754 -3.272 -13.283 1.00 82.75 86 ARG A CA 1
ATOM 680 C C . ARG A 1 86 ? 1.922 -4.745 -12.920 1.00 82.75 86 ARG A C 1
ATOM 682 O O . ARG A 1 86 ? 1.469 -5.145 -11.858 1.00 82.75 86 ARG A O 1
ATOM 689 N N . GLU A 1 87 ? 2.604 -5.516 -13.760 1.00 82.94 87 GLU A N 1
ATOM 690 C CA . GLU A 1 87 ? 2.875 -6.936 -13.516 1.00 82.94 87 GLU A CA 1
ATOM 691 C C . GLU A 1 87 ? 3.639 -7.147 -12.200 1.00 82.94 87 GLU A C 1
ATOM 693 O O . GLU A 1 87 ? 3.238 -7.955 -11.363 1.00 82.94 87 GLU A O 1
ATOM 698 N N . ILE A 1 88 ? 4.690 -6.352 -11.963 1.00 81.38 88 ILE A N 1
ATOM 699 C CA . ILE A 1 88 ? 5.458 -6.401 -10.711 1.00 81.38 88 ILE A CA 1
ATOM 700 C C . ILE A 1 88 ? 4.580 -5.996 -9.520 1.00 81.38 88 ILE A C 1
ATOM 702 O O . ILE A 1 88 ? 4.618 -6.642 -8.478 1.00 81.38 88 ILE A O 1
ATOM 706 N N . PHE A 1 89 ? 3.757 -4.957 -9.657 1.00 82.56 89 PHE A N 1
ATOM 707 C CA . PHE A 1 89 ? 2.854 -4.539 -8.587 1.00 82.56 89 PHE A CA 1
ATOM 708 C C . PHE A 1 89 ? 1.844 -5.637 -8.224 1.00 82.56 89 PHE A C 1
ATOM 710 O O . PHE A 1 89 ? 1.684 -5.955 -7.047 1.00 82.56 89 PHE A O 1
ATOM 717 N N . GLU A 1 90 ? 1.191 -6.245 -9.215 1.00 83.94 90 GLU A N 1
ATOM 718 C CA . GLU A 1 90 ? 0.192 -7.299 -9.004 1.00 83.94 90 GLU A CA 1
ATOM 719 C C . GLU A 1 90 ? 0.786 -8.584 -8.415 1.00 83.94 90 GLU A C 1
ATOM 721 O O . GLU A 1 90 ? 0.095 -9.285 -7.677 1.00 83.94 90 GLU A O 1
ATOM 726 N N . ALA A 1 91 ? 2.050 -8.892 -8.717 1.00 80.50 91 ALA A N 1
ATOM 727 C CA . ALA A 1 91 ? 2.743 -10.054 -8.166 1.00 80.50 91 ALA A CA 1
ATOM 728 C C . ALA A 1 91 ? 3.179 -9.862 -6.702 1.00 80.50 91 ALA A C 1
ATOM 730 O O . ALA A 1 91 ? 3.226 -10.830 -5.945 1.00 80.50 91 ALA A O 1
ATOM 731 N N . PHE A 1 92 ? 3.514 -8.632 -6.301 1.00 77.25 92 PHE A N 1
ATOM 732 C CA . PHE A 1 92 ? 4.094 -8.345 -4.983 1.00 77.25 92 PHE A CA 1
ATOM 733 C C . PHE A 1 92 ? 3.098 -7.801 -3.959 1.00 77.25 92 PHE A C 1
ATOM 735 O O . PHE A 1 92 ? 3.338 -7.931 -2.759 1.00 77.25 92 PHE A O 1
ATOM 742 N N . THR A 1 93 ? 2.005 -7.173 -4.395 1.00 80.75 93 THR A N 1
ATOM 743 C CA . THR A 1 93 ? 1.036 -6.568 -3.474 1.00 80.75 93 THR A CA 1
ATOM 744 C C . THR A 1 93 ? -0.131 -7.510 -3.173 1.00 80.75 93 THR A C 1
ATOM 746 O O . THR A 1 93 ? -0.613 -8.216 -4.063 1.00 80.75 93 THR A O 1
ATOM 749 N N . PRO A 1 94 ? -0.616 -7.551 -1.917 1.00 77.81 94 PRO A N 1
ATOM 750 C CA . PRO A 1 94 ? -1.793 -8.339 -1.584 1.00 77.81 94 PRO A CA 1
ATOM 751 C C . PRO A 1 94 ? -3.017 -7.789 -2.326 1.00 77.81 94 PRO A C 1
ATOM 753 O O . PRO A 1 94 ? -3.168 -6.580 -2.493 1.00 77.81 94 PRO A O 1
ATOM 756 N N . ARG A 1 95 ? -3.937 -8.670 -2.731 1.00 77.88 95 ARG A N 1
ATOM 757 C CA . ARG A 1 95 ? -5.231 -8.258 -3.296 1.00 77.88 95 ARG A CA 1
ATOM 758 C C . ARG A 1 95 ? -6.229 -7.967 -2.182 1.00 77.88 95 ARG A C 1
ATOM 760 O O . ARG A 1 95 ? -6.364 -8.758 -1.248 1.00 77.88 95 ARG A O 1
ATOM 767 N N . TYR A 1 96 ? -6.960 -6.861 -2.297 1.00 76.88 96 TYR A N 1
ATOM 768 C CA . TYR A 1 96 ? -8.058 -6.576 -1.379 1.00 76.88 96 TYR A CA 1
ATOM 769 C C . TYR A 1 96 ? -9.185 -7.590 -1.582 1.00 76.88 96 TYR A C 1
ATOM 771 O O . TYR A 1 96 ? -9.675 -7.770 -2.696 1.00 76.88 96 TYR A 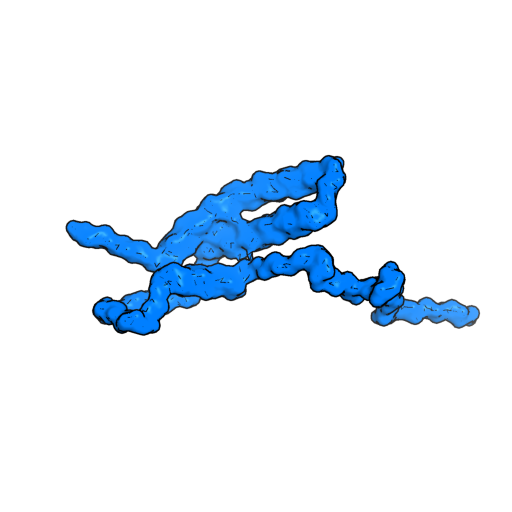O 1
ATOM 779 N N . ILE A 1 97 ? -9.618 -8.226 -0.494 1.00 70.44 97 ILE A N 1
ATOM 780 C CA . ILE A 1 97 ? -10.792 -9.103 -0.479 1.00 70.44 97 ILE A CA 1
ATOM 781 C C . ILE A 1 97 ? -11.819 -8.472 0.468 1.00 70.44 97 ILE A C 1
ATOM 783 O O . ILE A 1 97 ? -11.569 -8.469 1.684 1.00 70.44 97 ILE A O 1
ATOM 787 N N . PRO A 1 98 ? -12.950 -7.955 -0.055 1.00 68.00 98 PRO A N 1
ATOM 788 C CA . PRO A 1 98 ? -14.013 -7.360 0.748 1.00 68.00 98 PRO A CA 1
ATOM 789 C C . PRO A 1 98 ? -14.525 -8.309 1.832 1.00 68.00 98 PRO A C 1
ATOM 791 O O . PRO A 1 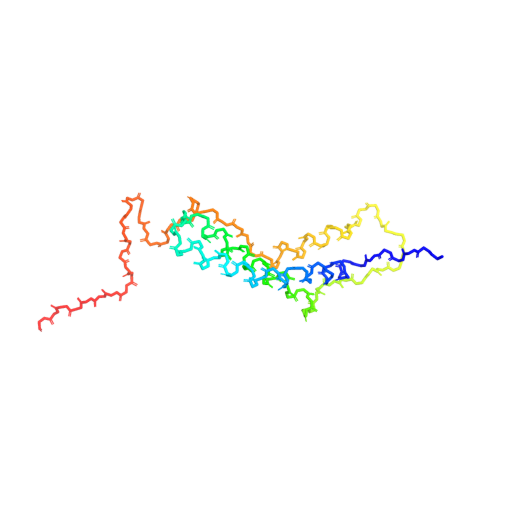98 ? -14.655 -9.517 1.610 1.00 68.00 98 PRO A O 1
ATOM 794 N N . SER A 1 99 ? -14.882 -7.762 2.993 1.00 63.00 99 SER A N 1
ATOM 795 C CA . SER A 1 99 ? -15.394 -8.521 4.146 1.00 63.00 99 SER A CA 1
ATOM 796 C C . SER A 1 99 ? -16.621 -9.370 3.800 1.00 63.00 99 SER A C 1
ATOM 798 O O . SER A 1 99 ? -16.689 -10.527 4.202 1.00 63.00 99 SER A O 1
ATOM 800 N N . LYS A 1 100 ? -17.536 -8.857 2.964 1.00 61.19 100 LYS A N 1
ATOM 801 C CA . LYS A 1 100 ? -18.724 -9.593 2.481 1.00 61.19 100 LYS A CA 1
ATOM 802 C C . LYS A 1 100 ? -18.384 -10.857 1.683 1.00 61.19 100 LYS A C 1
ATOM 804 O O . LYS A 1 100 ? -19.173 -11.792 1.653 1.00 61.19 100 LYS A O 1
ATOM 809 N N . THR A 1 101 ? -17.215 -10.887 1.048 1.00 57.34 101 THR A N 1
ATOM 810 C CA . THR A 1 101 ? -16.719 -12.032 0.267 1.00 57.34 101 THR A CA 1
ATOM 811 C C . THR A 1 101 ? -15.733 -12.910 1.037 1.00 57.34 101 THR A C 1
ATOM 813 O O . THR A 1 101 ? -15.369 -13.986 0.564 1.00 57.34 101 THR A O 1
ATOM 816 N N . ARG A 1 102 ? -15.306 -12.496 2.239 1.00 55.47 102 ARG A N 1
ATOM 817 C CA . ARG A 1 102 ? -14.503 -13.341 3.126 1.00 55.47 102 ARG A CA 1
ATOM 818 C C . ARG A 1 102 ? -15.431 -14.388 3.728 1.00 55.47 102 ARG A C 1
ATOM 820 O O . ARG A 1 102 ? -16.123 -14.127 4.707 1.00 55.47 102 ARG A O 1
ATOM 827 N N . ILE A 1 103 ? -15.443 -15.582 3.137 1.00 55.44 103 ILE A N 1
ATOM 828 C CA . ILE A 1 103 ? -16.041 -16.766 3.761 1.00 55.44 103 ILE A CA 1
ATOM 829 C C . ILE A 1 103 ? -15.420 -16.862 5.154 1.00 55.44 103 ILE A C 1
ATOM 831 O O . ILE A 1 103 ? -14.217 -17.107 5.280 1.00 55.44 103 ILE A O 1
ATOM 835 N N . LYS A 1 104 ? -16.209 -16.603 6.204 1.00 52.78 104 LYS A N 1
ATOM 836 C CA . LYS A 1 104 ? -15.748 -16.770 7.580 1.00 52.78 104 LYS A CA 1
ATOM 837 C C . LYS A 1 104 ? -15.339 -18.235 7.714 1.00 52.78 104 LYS A C 1
ATOM 839 O O . LYS A 1 104 ? -16.194 -19.108 7.798 1.00 52.78 104 LYS A O 1
ATOM 844 N N . LYS A 1 105 ? -14.030 -18.513 7.722 1.00 52.53 105 LYS A N 1
ATOM 845 C CA . LYS A 1 105 ? -13.460 -19.876 7.775 1.00 52.53 105 LYS A CA 1
ATOM 846 C C . LYS A 1 105 ? -13.926 -20.702 8.980 1.00 52.53 105 LYS A C 1
ATOM 848 O O . LYS A 1 105 ? -13.655 -21.892 9.037 1.00 52.53 105 LYS A O 1
ATOM 853 N N . GLN A 1 106 ? -14.630 -20.092 9.925 1.00 51.41 106 GLN A N 1
ATOM 854 C CA . GLN A 1 106 ? -15.089 -20.725 11.150 1.00 51.41 106 GLN A CA 1
ATOM 855 C C . GLN A 1 106 ? -16.584 -20.570 11.378 1.00 51.41 106 GLN A C 1
ATOM 857 O O . GLN A 1 106 ? -17.0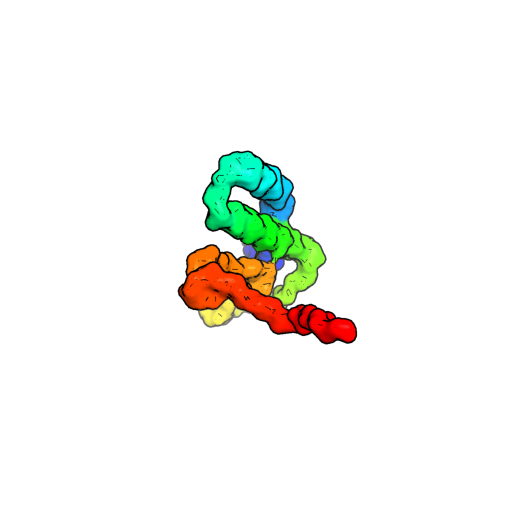17 -20.793 12.495 1.00 51.41 106 GLN A O 1
ATOM 862 N N . VAL A 1 107 ? -17.386 -20.175 10.387 1.00 51.62 107 VAL A N 1
ATOM 863 C CA . VAL A 1 107 ? -18.823 -19.996 10.607 1.00 51.62 107 VAL A CA 1
ATOM 864 C C . VAL A 1 107 ? -19.598 -20.714 9.514 1.00 51.62 107 VAL A C 1
ATOM 866 O O . VAL A 1 107 ? -19.350 -20.504 8.329 1.00 51.62 107 VAL A O 1
ATOM 869 N N . ASP A 1 108 ? -20.479 -21.623 9.921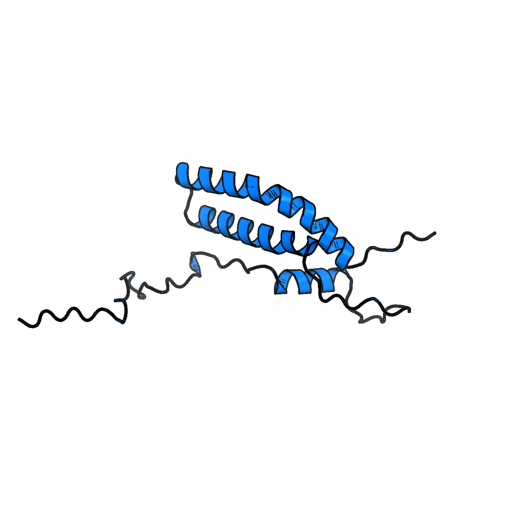 1.00 50.12 108 ASP A N 1
ATOM 870 C CA . ASP A 1 108 ? -21.340 -22.359 9.003 1.00 50.12 108 ASP A CA 1
ATOM 871 C C . ASP A 1 108 ? -22.371 -21.422 8.347 1.00 50.12 108 ASP A C 1
ATOM 873 O O . ASP A 1 108 ? -22.561 -20.291 8.802 1.00 50.12 108 ASP A O 1
ATOM 877 N N . VAL A 1 109 ? -23.068 -21.879 7.300 1.00 52.28 109 VAL A N 1
ATOM 878 C CA . VAL A 1 109 ? -24.041 -21.072 6.518 1.00 52.28 109 VAL A CA 1
ATOM 879 C C . VAL A 1 109 ? -25.126 -20.422 7.405 1.00 52.28 109 VAL A C 1
ATOM 881 O O . VAL A 1 109 ? -25.708 -19.404 7.043 1.00 52.28 109 VAL A O 1
ATOM 884 N N . GLN A 1 110 ? -25.349 -20.963 8.606 1.00 54.00 110 GLN A N 1
ATOM 885 C CA . GLN A 1 110 ? -26.292 -20.470 9.616 1.00 54.00 110 GLN A CA 1
ATOM 886 C C . GLN A 1 110 ? -25.692 -19.511 10.668 1.00 54.00 110 GLN A C 1
ATOM 888 O O . GLN A 1 110 ? -26.348 -19.217 11.664 1.00 54.00 110 GLN A O 1
ATOM 893 N N . GLY A 1 111 ? -24.451 -19.040 10.520 1.00 49.59 111 GLY A N 1
ATOM 894 C CA . GLY A 1 111 ? -23.857 -18.096 11.477 1.00 49.59 111 GLY A CA 1
ATOM 895 C C . GLY A 1 111 ? -23.302 -18.735 12.763 1.00 49.59 111 GLY A C 1
ATOM 896 O O . GLY A 1 111 ? -22.886 -18.015 13.669 1.00 49.59 111 GLY A O 1
ATOM 897 N N . ARG A 1 112 ? -23.256 -20.072 12.853 1.00 54.09 112 ARG A N 1
ATOM 898 C CA . ARG A 1 112 ? -22.716 -20.812 14.009 1.00 54.09 112 ARG A CA 1
ATOM 899 C C . ARG A 1 112 ? -21.230 -21.097 13.841 1.00 54.09 112 ARG A C 1
ATOM 901 O O . ARG A 1 112 ? -20.811 -21.504 12.759 1.00 54.09 112 ARG A O 1
ATOM 908 N N . VAL A 1 113 ? -20.449 -20.910 14.906 1.00 54.66 113 VAL A N 1
ATOM 909 C CA . VAL A 1 113 ? -19.015 -21.221 14.900 1.00 54.66 113 VAL A CA 1
ATOM 910 C C . VAL A 1 113 ? -18.831 -22.720 14.641 1.00 54.66 113 VAL A C 1
ATOM 912 O O . VAL A 1 113 ? -19.393 -23.536 15.372 1.00 54.66 113 VAL A O 1
ATOM 915 N N . LYS A 1 114 ? -18.088 -23.094 13.593 1.00 54.91 114 LYS A N 1
ATOM 916 C CA . LYS A 1 114 ? -17.749 -24.493 13.318 1.00 54.91 114 LYS A CA 1
ATOM 917 C C . LYS A 1 114 ? -16.905 -25.015 14.483 1.00 54.91 114 LYS A C 1
ATOM 919 O O . LYS A 1 114 ? -15.945 -24.336 14.860 1.00 54.91 114 LYS A O 1
ATOM 924 N N . PRO A 1 115 ? -17.244 -26.179 15.063 1.00 54.62 115 PRO A N 1
ATOM 925 C CA . PRO A 1 115 ? -16.427 -26.769 16.111 1.00 54.62 115 PRO A CA 1
ATOM 926 C C . PRO A 1 115 ? -14.997 -26.936 15.585 1.00 54.62 115 PRO A C 1
ATOM 928 O O . PRO A 1 115 ? -14.800 -27.398 14.462 1.00 54.62 115 PRO A O 1
ATOM 931 N N . GLN A 1 116 ? -14.007 -26.499 16.369 1.00 54.12 116 GLN A N 1
ATOM 932 C CA . GLN A 1 116 ? -12.602 -26.736 16.049 1.00 54.12 116 GLN A CA 1
ATOM 933 C C . GLN A 1 116 ? -12.389 -28.252 15.974 1.00 54.12 116 GLN A C 1
ATOM 935 O O . GLN A 1 116 ? -12.548 -28.949 16.977 1.00 54.12 116 GLN A O 1
ATOM 940 N N . GLU A 1 117 ? -12.058 -28.762 14.788 1.00 49.94 117 GLU A N 1
ATOM 941 C CA . GLU A 1 117 ? -11.612 -30.143 14.607 1.00 49.94 117 GLU A CA 1
ATOM 942 C C . GLU A 1 117 ? -10.322 -30.327 15.422 1.00 49.94 117 GLU A C 1
ATOM 944 O O . GLU A 1 117 ? -9.251 -29.900 14.996 1.00 49.94 117 GLU A O 1
ATOM 949 N N . GLY A 1 118 ? -10.422 -30.879 16.637 1.00 49.09 118 GLY A N 1
ATOM 950 C CA . GLY A 1 118 ? -9.234 -31.239 17.418 1.00 49.09 118 GLY A CA 1
ATOM 951 C C . GLY A 1 118 ? -9.334 -31.261 18.944 1.00 49.09 118 GLY A C 1
ATOM 952 O O . GLY A 1 118 ? -8.440 -31.827 19.562 1.00 49.09 118 GLY A O 1
ATOM 953 N N . PHE A 1 119 ? -10.376 -30.723 19.588 1.00 50.81 119 PHE A N 1
ATOM 954 C CA . PHE A 1 119 ? -10.516 -30.847 21.052 1.00 50.81 119 PHE A CA 1
ATOM 955 C C . PHE A 1 119 ? -11.516 -31.943 21.434 1.00 50.81 119 PHE A C 1
ATOM 957 O O . PHE A 1 119 ? -12.674 -31.681 21.753 1.00 50.81 119 PHE A O 1
ATOM 964 N N . THR A 1 120 ? -11.060 -33.197 21.440 1.00 51.22 120 THR A N 1
ATOM 965 C CA . THR A 1 120 ? -11.731 -34.251 22.211 1.00 51.22 120 THR A CA 1
ATOM 966 C C . THR A 1 120 ? -11.447 -34.011 23.691 1.00 51.22 120 THR A C 1
ATOM 968 O O . THR A 1 120 ? -10.404 -34.410 24.207 1.00 51.22 120 THR A O 1
ATOM 971 N N . PHE A 1 121 ? -12.364 -33.342 24.389 1.00 52.41 121 PHE A N 1
ATOM 972 C CA . PHE A 1 121 ? -12.389 -33.398 25.846 1.00 52.41 121 PHE A CA 1
ATOM 973 C C . PHE A 1 121 ? -12.855 -34.797 26.261 1.00 52.41 121 PHE A C 1
ATOM 975 O O . PHE A 1 121 ? -14.047 -35.101 26.241 1.00 52.41 121 PHE A O 1
ATOM 982 N N . ASN A 1 122 ? -11.908 -35.662 26.621 1.00 47.91 122 ASN A N 1
ATOM 983 C CA . ASN A 1 122 ? -12.219 -36.936 27.258 1.00 47.91 122 ASN A CA 1
ATOM 984 C C . ASN A 1 122 ? -12.639 -36.674 28.707 1.00 47.91 122 ASN A C 1
ATOM 986 O O . ASN A 1 122 ? -11.807 -36.637 29.606 1.00 47.91 122 ASN A O 1
ATOM 990 N N . PHE A 1 123 ? -13.943 -36.524 28.935 1.00 55.31 123 PHE A N 1
ATOM 991 C CA . PHE A 1 123 ? -14.551 -36.611 30.267 1.00 55.31 123 PHE A CA 1
ATOM 992 C C . PHE A 1 123 ? -14.871 -38.072 30.632 1.00 55.31 123 PHE A C 1
ATOM 994 O O . PHE A 1 123 ? -15.968 -38.388 31.094 1.00 55.31 123 PHE A O 1
ATOM 1001 N N . ALA A 1 124 ? -13.931 -38.987 30.383 1.00 48.94 124 ALA A N 1
ATOM 1002 C CA . ALA A 1 124 ? -14.033 -40.348 30.892 1.00 48.94 124 ALA A CA 1
ATOM 1003 C C . ALA A 1 124 ? -13.508 -40.362 32.336 1.00 48.94 124 ALA A C 1
ATOM 1005 O O . ALA A 1 124 ? -12.340 -40.064 32.567 1.00 48.94 124 ALA A O 1
ATOM 1006 N N . LYS A 1 125 ? -14.456 -40.626 33.243 1.00 43.91 125 LYS A N 1
ATOM 1007 C CA . LYS A 1 125 ? -14.389 -40.796 34.704 1.00 43.91 125 LYS A CA 1
ATOM 1008 C C . LYS A 1 125 ? -13.070 -41.281 35.295 1.00 43.91 125 LYS A C 1
ATOM 1010 O O . LYS A 1 125 ? -12.539 -42.288 34.781 1.00 43.91 125 LYS A O 1
#

Foldseek 3Di:
DPDPDDALLRVLLVVLVVLVVCLVVLVVVLVVCVVVVHDPQVNLVSVLSNQLSVQSNCSNPDDDPDDDDDPDDDDPPDDDSVRSNVVSSVVRGDDDDGPVRPPPPQADPVRDGNPPPPDPPPPDD

Sequence (125 aa):
MPANKPTAEQELRISATPYRKAIKPLEEMLVSAIRCGYPEEHIHMLEHLIEVAKAVAEFKTRDLPIVPRKSGRPRKDDPTVKDKCREIFEAFTPRYIPSKTRIKKQVDVQGRVKPQEGFTFNFAK

Secondary structure (DSSP, 8-state):
----PPPHHHHHHHHHHHHHHHHHHHHHHHHHHHHTT--HHHHHHHHHHHHHHHHHHGGGTS----PPPPSSPPPTTSPPHHHHHHHHHHHHSPPP--GGGS--TTB-TTSPBPP-TT-------

Organism: Pseudomonas marginalis (NCBI:txid298)

Radius of gyration: 22.46 Å; chains: 1; bounding box: 47×56×67 Å